Protein AF-A0A9W7HYW1-F1 (afdb_monomer)

Foldseek 3Di:
DEDPPDPDDPPDQWDFFWDKDALVCQVVVCVVLVHAQAEPVRHHDPDDRIFGATPYIHPSVCVRHSYTLCNDPQSVVLQVVQVVPQDKDKGDFAQDPPPRDTDIDIDHDDDDDPPPPDD

Sequence (119 aa):
MRLLPSTLPELLSGVAYAERVKHSEREKFERQHGWTIKAMKREPSPIRDEYAPVIFSQEIVSYIESLDMMSGKEDQENILRARATGKVVLTSPFRLLGSHHLGVVLTFPVYKSQMCVFR

Secondary structure (DSSP, 8-state):
---------TT-S--EEEPPEEHHHHHHHHHHHTS--B-TTSSBPPP-SEE-BEEEE-GGGGGGTTBBGGGSHHHHHHHHHHHHHTS-EEPPSEE-TTT--EE--EE------------

Nearest PDB structures (foldseek):
  3t4q-assembly1_A  TM=9.993E-01  e=1.527E-16  Arabidopsis thaliana
  3t4s-assembly1_A  TM=9.990E-01  e=2.772E-16  Arabidopsis thaliana
  3t4t-assembly1_B  TM=1.000E+00  e=1.452E-15  Arabidopsis thaliana
  6iov-assembly1_B-2  TM=7.265E-01  e=9.542E-01  Vibrio cholerae

Radius of gyration: 15.02 Å; Cα contacts (8 Å, |Δi|>4): 176; chains: 1; bounding box: 34×34×45 Å

Solvent-accessible surface area (backbone atoms only — not comparable to full-atom values): 7239 Å² total; per-residue (Å²): 126,77,61,69,92,66,85,63,64,98,82,59,87,64,59,71,44,58,48,83,40,43,47,95,44,41,67,61,50,28,65,74,72,73,51,70,56,15,22,72,86,72,42,77,48,73,96,52,73,59,41,23,31,23,78,33,42,24,81,87,42,46,89,48,55,37,27,18,45,57,62,34,70,64,49,29,56,36,52,55,50,9,58,74,66,73,38,78,38,69,40,72,79,40,68,40,83,96,76,60,45,79,40,66,54,81,40,75,60,83,77,81,80,77,82,77,78,81,126

InterPro domains:
  IPR006189 CHASE domain [PF03924] (11-113)
  IPR006189 CHASE domain [PS50839] (1-113)
  IPR042240 CHASE domain superfamily [G3DSA:3.30.450.350] (4-117)

pLDDT: mean 88.98, std 15.42, range [39.16, 98.38]

Mean predicted aligned error: 5.99 Å

Organism: Hibiscus trionum (NCBI:txid183268)

Structure (mmCIF, N/CA/C/O backbone):
data_AF-A0A9W7HYW1-F1
#
_entry.id   AF-A0A9W7HYW1-F1
#
loop_
_atom_site.group_PDB
_atom_site.id
_atom_site.type_symbol
_atom_site.label_atom_id
_atom_site.label_alt_id
_atom_site.label_comp_id
_atom_site.label_asym_id
_atom_site.label_entity_id
_atom_site.label_seq_id
_atom_site.pdbx_PDB_ins_code
_atom_site.Cartn_x
_atom_site.Cartn_y
_atom_site.Cartn_z
_atom_site.occupancy
_atom_site.B_iso_or_equiv
_atom_site.auth_seq_id
_atom_site.auth_comp_id
_atom_site.auth_asym_id
_atom_site.auth_atom_id
_atom_site.pdbx_PDB_model_num
ATOM 1 N N . MET A 1 1 ? 10.048 2.353 13.222 1.00 39.16 1 MET A N 1
ATOM 2 C CA . MET A 1 1 ? 10.283 0.911 13.429 1.00 39.16 1 MET A CA 1
ATOM 3 C C . MET A 1 1 ? 10.825 0.364 12.116 1.00 39.16 1 MET A C 1
ATOM 5 O O . MET A 1 1 ? 10.077 0.309 11.158 1.00 39.16 1 MET A O 1
ATOM 9 N N . ARG A 1 2 ? 12.1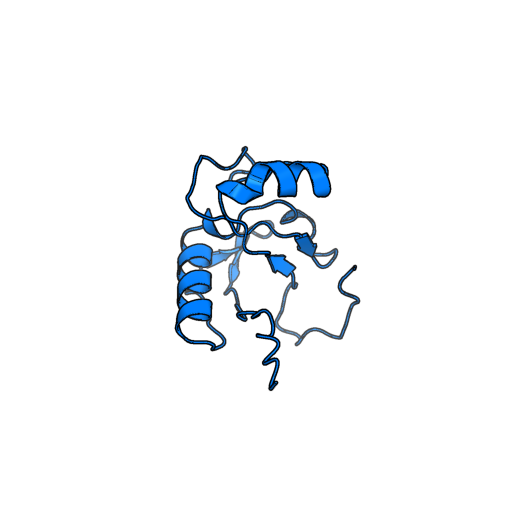36 0.110 12.000 1.00 49.12 2 ARG A N 1
ATOM 10 C CA . ARG A 1 2 ? 12.701 -0.498 10.780 1.00 49.12 2 ARG A CA 1
ATOM 11 C C . ARG A 1 2 ? 12.409 -1.995 10.825 1.00 49.12 2 ARG A C 1
ATOM 13 O O . ARG A 1 2 ? 12.594 -2.597 11.882 1.00 49.12 2 ARG A O 1
ATOM 20 N N . LEU A 1 3 ? 11.938 -2.577 9.723 1.00 55.28 3 LEU A N 1
ATOM 21 C CA . LEU A 1 3 ? 11.825 -4.030 9.620 1.00 55.28 3 LEU A CA 1
ATOM 22 C C . LEU A 1 3 ? 13.253 -4.586 9.623 1.00 55.28 3 LEU A C 1
ATOM 24 O O . LEU A 1 3 ? 13.992 -4.408 8.657 1.00 55.28 3 LEU A O 1
ATOM 28 N N . LEU A 1 4 ? 13.665 -5.174 10.749 1.00 51.56 4 LEU A N 1
ATOM 29 C CA . LEU A 1 4 ? 14.948 -5.864 10.849 1.00 51.56 4 LEU A CA 1
ATOM 30 C C . LEU A 1 4 ? 14.985 -7.002 9.816 1.00 51.56 4 LEU A C 1
ATOM 32 O O . LEU A 1 4 ? 13.931 -7.551 9.479 1.00 51.56 4 LEU A O 1
ATOM 36 N N . PRO A 1 5 ? 16.170 -7.383 9.317 1.00 47.56 5 PRO A N 1
ATOM 37 C CA . PRO A 1 5 ? 16.307 -8.531 8.438 1.00 47.56 5 PRO A CA 1
ATOM 38 C C . PRO A 1 5 ? 16.068 -9.815 9.245 1.00 47.56 5 PRO A C 1
ATOM 40 O O . PRO A 1 5 ? 16.997 -10.472 9.699 1.00 47.56 5 PRO A O 1
ATOM 43 N N . SER A 1 6 ? 14.807 -10.183 9.457 1.00 52.47 6 SER A N 1
ATOM 44 C CA . SER A 1 6 ? 14.453 -11.581 9.677 1.00 52.47 6 SER A CA 1
ATOM 45 C C . SER A 1 6 ? 14.623 -12.279 8.336 1.00 52.47 6 SER A C 1
ATOM 47 O O . SER A 1 6 ? 14.097 -11.782 7.339 1.00 52.47 6 SER A O 1
ATOM 49 N N . THR A 1 7 ? 15.368 -13.381 8.309 1.00 56.88 7 THR A N 1
ATOM 50 C CA . THR A 1 7 ? 15.606 -14.226 7.130 1.00 56.88 7 THR A CA 1
ATOM 51 C C . THR A 1 7 ? 14.325 -14.374 6.308 1.00 56.88 7 THR A C 1
ATOM 53 O O . THR A 1 7 ? 13.395 -15.070 6.719 1.00 56.88 7 THR A O 1
ATOM 56 N N . LEU A 1 8 ? 14.244 -13.661 5.184 1.00 56.31 8 LEU A N 1
ATOM 57 C CA . LEU A 1 8 ? 13.152 -13.819 4.235 1.00 56.31 8 LEU A CA 1
ATOM 58 C C . LEU A 1 8 ? 13.198 -15.253 3.691 1.00 56.31 8 LEU A C 1
ATOM 60 O O . LEU A 1 8 ? 14.295 -15.789 3.516 1.00 56.31 8 LEU A O 1
ATOM 64 N N . PRO A 1 9 ? 12.048 -15.876 3.384 1.00 61.97 9 PRO A N 1
ATOM 65 C CA . PRO A 1 9 ? 12.034 -17.021 2.484 1.00 61.97 9 PRO A CA 1
ATOM 66 C C . PRO A 1 9 ? 12.860 -16.669 1.243 1.00 61.97 9 PRO A C 1
ATOM 68 O O . PRO A 1 9 ? 12.705 -15.560 0.728 1.00 61.97 9 PRO A O 1
ATOM 71 N N . GLU A 1 10 ? 13.693 -17.591 0.752 1.00 69.62 10 GLU A N 1
ATOM 72 C CA . GLU A 1 10 ? 14.658 -17.385 -0.353 1.00 69.62 10 GLU A CA 1
ATOM 73 C C . GLU A 1 10 ? 14.047 -16.794 -1.645 1.00 69.62 10 GLU A C 1
ATOM 75 O O . GLU A 1 10 ? 14.762 -16.380 -2.551 1.00 69.62 10 GLU A O 1
ATOM 80 N N . LEU A 1 11 ? 12.716 -16.727 -1.722 1.00 81.00 11 LEU A N 1
ATOM 81 C CA . LEU A 1 11 ? 11.925 -16.269 -2.858 1.00 81.00 11 LEU A CA 1
ATOM 82 C C . LEU A 1 11 ? 11.388 -14.829 -2.741 1.00 81.00 11 LEU A C 1
ATOM 84 O O . LEU A 1 11 ? 10.834 -14.324 -3.716 1.00 81.00 11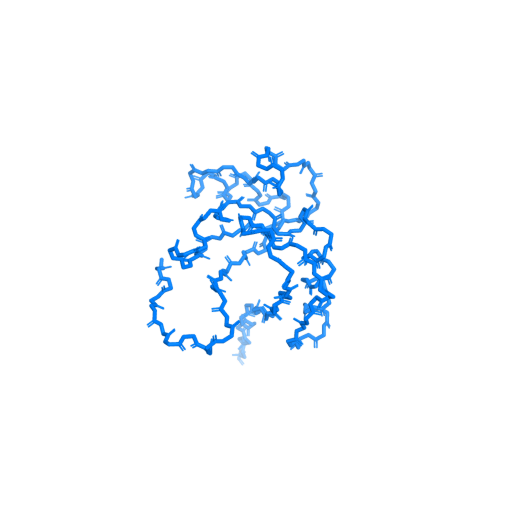 LEU A O 1
ATOM 88 N N . LEU A 1 12 ? 11.496 -14.158 -1.585 1.00 83.94 12 LEU A N 1
ATOM 89 C CA . LEU A 1 12 ? 10.999 -12.784 -1.424 1.00 83.94 12 LEU A CA 1
ATOM 90 C C . LEU A 1 12 ? 12.110 -11.756 -1.671 1.00 83.94 12 LEU A C 1
ATOM 92 O O . LEU A 1 12 ? 13.092 -11.697 -0.938 1.00 83.94 12 LEU A O 1
ATOM 96 N N . SER A 1 13 ? 11.906 -10.877 -2.655 1.00 85.25 13 SER A N 1
ATOM 97 C CA . SER A 1 13 ? 12.839 -9.787 -2.981 1.00 85.25 13 SER A CA 1
ATOM 98 C C . SER A 1 13 ? 12.770 -8.589 -2.023 1.00 85.25 13 SER A C 1
ATOM 100 O O . SER A 1 13 ? 13.525 -7.636 -2.189 1.00 85.25 13 SER A O 1
ATOM 102 N N . GLY A 1 14 ? 11.844 -8.598 -1.063 1.00 90.25 14 GLY A N 1
ATOM 103 C CA . GLY A 1 14 ? 11.700 -7.578 -0.026 1.00 90.25 14 GLY A CA 1
ATOM 104 C C . GLY A 1 14 ? 10.307 -7.549 0.592 1.00 90.25 14 GLY A C 1
ATOM 105 O O . GLY A 1 14 ? 9.361 -8.116 0.044 1.00 90.25 14 GLY A O 1
ATOM 106 N N . VAL A 1 15 ? 10.182 -6.886 1.744 1.00 93.00 15 VAL A N 1
ATOM 107 C CA . VAL A 1 15 ? 8.894 -6.647 2.415 1.00 93.00 15 VAL A CA 1
ATOM 108 C C . VAL A 1 15 ? 8.703 -5.186 2.800 1.00 93.00 15 VAL A C 1
ATOM 110 O O . VAL A 1 15 ? 9.651 -4.464 3.115 1.00 93.00 15 VAL A O 1
ATOM 113 N N . ALA A 1 16 ? 7.441 -4.769 2.800 1.00 95.75 16 ALA A N 1
ATOM 114 C CA . ALA A 1 16 ? 7.007 -3.443 3.198 1.00 95.75 16 ALA A CA 1
ATOM 115 C C . ALA A 1 16 ? 5.623 -3.501 3.858 1.00 95.75 16 ALA A C 1
ATOM 117 O O . ALA A 1 16 ? 4.858 -4.444 3.655 1.00 95.75 16 ALA A O 1
ATOM 118 N N . TYR A 1 17 ? 5.312 -2.480 4.650 1.00 96.56 17 TYR A N 1
ATOM 119 C CA . TYR A 1 17 ? 4.027 -2.288 5.305 1.00 96.56 17 TYR A CA 1
ATOM 120 C C . TYR A 1 17 ? 3.384 -0.993 4.809 1.00 96.56 17 TYR A C 1
ATOM 122 O O . TYR A 1 17 ? 3.952 0.096 4.952 1.00 96.56 17 TYR A O 1
ATOM 130 N N . ALA A 1 18 ? 2.184 -1.135 4.249 1.00 97.56 18 ALA A N 1
ATOM 131 C CA . ALA A 1 18 ? 1.344 -0.037 3.802 1.00 97.56 18 ALA A CA 1
ATOM 132 C C . ALA A 1 18 ? 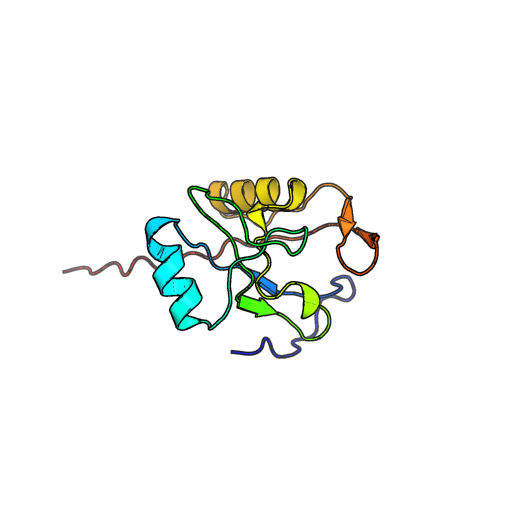0.210 0.202 4.802 1.00 97.56 18 ALA A C 1
ATOM 134 O O . ALA A 1 18 ? -0.553 -0.712 5.125 1.00 97.56 18 ALA A O 1
ATOM 135 N N . GLU A 1 19 ? 0.099 1.433 5.298 1.00 97.44 19 GLU A N 1
ATOM 136 C CA . GLU A 1 19 ? -0.960 1.813 6.229 1.00 97.44 19 GLU A CA 1
ATOM 137 C C . GLU A 1 19 ? -2.197 2.276 5.463 1.00 97.44 19 GLU A C 1
ATOM 139 O O . GLU A 1 19 ? -2.101 3.050 4.519 1.00 97.44 19 GLU A O 1
ATOM 144 N N . ARG A 1 20 ? -3.383 1.838 5.889 1.00 97.75 20 ARG A N 1
ATOM 145 C CA . ARG A 1 20 ? -4.641 2.354 5.347 1.00 97.75 20 ARG A CA 1
ATOM 146 C C . ARG A 1 20 ? -4.913 3.756 5.894 1.00 97.75 20 ARG A C 1
ATOM 148 O O . ARG A 1 20 ? -5.102 3.908 7.098 1.00 97.75 20 ARG A O 1
ATOM 155 N N . VAL A 1 21 ? -5.056 4.733 5.003 1.00 98.12 21 VAL A N 1
ATOM 156 C CA . VAL A 1 21 ? -5.335 6.138 5.345 1.00 98.12 21 VAL A CA 1
ATOM 157 C C . VAL A 1 21 ? -6.610 6.589 4.642 1.00 98.12 21 VAL A C 1
ATOM 159 O O . VAL A 1 21 ? -6.700 6.489 3.420 1.00 98.12 21 VAL A O 1
ATOM 162 N N . LYS A 1 22 ? -7.613 7.093 5.372 1.00 98.06 22 LYS A N 1
ATOM 163 C CA . LYS A 1 22 ? -8.794 7.711 4.740 1.00 98.06 22 LYS A CA 1
ATOM 164 C C . LYS A 1 22 ? -8.466 9.110 4.236 1.00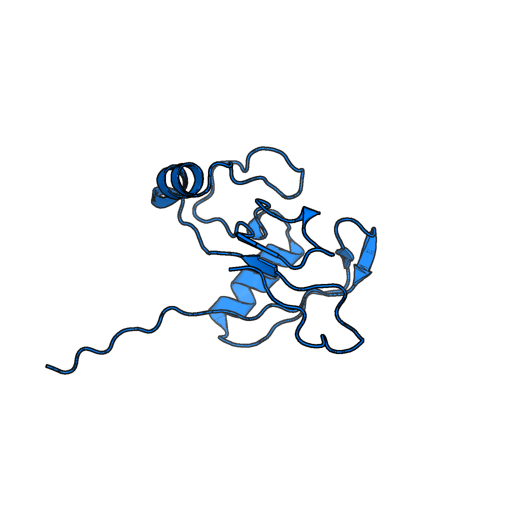 98.06 22 LYS A C 1
ATOM 166 O O . LYS A 1 22 ? -7.616 9.791 4.805 1.00 98.06 22 LYS A O 1
ATOM 171 N N . HIS A 1 23 ? -9.211 9.604 3.250 1.00 98.12 23 HIS A N 1
ATOM 172 C CA . HIS A 1 23 ? -9.037 10.978 2.776 1.00 98.12 23 HIS A CA 1
ATOM 173 C C . HIS A 1 23 ? -9.122 12.031 3.880 1.00 98.12 23 HIS A C 1
ATOM 175 O O . HIS A 1 23 ? -8.259 12.900 3.956 1.00 98.12 23 HIS A O 1
ATOM 181 N N . SER A 1 24 ? -10.093 11.893 4.784 1.00 98.00 24 SER A N 1
ATOM 182 C CA . SER A 1 24 ? -10.267 12.779 5.942 1.00 98.00 24 SER A CA 1
ATOM 183 C C . SER A 1 24 ? -9.064 12.798 6.893 1.00 98.00 24 SER A C 1
ATOM 185 O O . SER A 1 24 ? -8.919 13.720 7.685 1.00 98.00 24 SER A O 1
ATOM 187 N N . GLU A 1 25 ? -8.220 11.767 6.854 1.00 98.00 25 GLU A N 1
ATOM 188 C CA . GLU A 1 25 ? -7.042 11.611 7.712 1.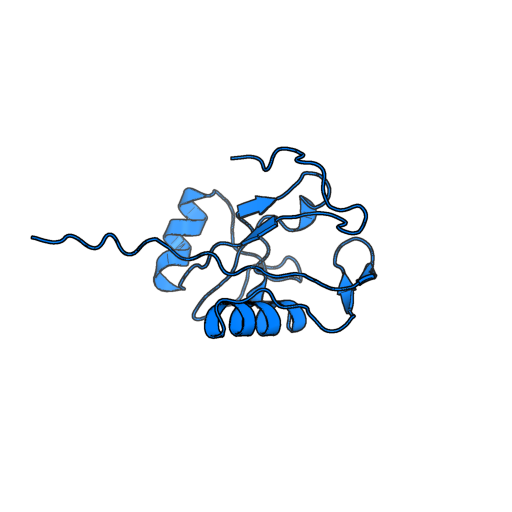00 98.00 25 GLU A CA 1
ATOM 189 C C . GLU A 1 25 ? -5.742 11.986 6.983 1.00 98.00 25 GLU A C 1
ATOM 191 O O . GLU A 1 25 ? -4.708 12.133 7.634 1.00 98.00 25 GLU A O 1
ATOM 196 N N . ARG A 1 26 ? -5.788 12.178 5.654 1.00 98.19 26 ARG A N 1
ATOM 197 C CA . ARG A 1 26 ? -4.613 12.388 4.796 1.00 98.19 26 ARG A CA 1
ATOM 198 C C . ARG A 1 26 ? -3.750 13.554 5.256 1.00 98.19 26 ARG A C 1
ATOM 200 O O . ARG A 1 26 ? -2.550 13.382 5.416 1.00 98.19 26 ARG A O 1
ATOM 207 N N . GLU A 1 27 ? -4.345 14.719 5.498 1.00 97.75 27 GLU A N 1
ATOM 208 C CA . GLU A 1 27 ? -3.579 15.915 5.870 1.00 97.75 27 GLU A CA 1
ATOM 209 C C . GLU A 1 27 ? -2.833 15.720 7.200 1.00 97.75 27 GLU A C 1
ATOM 211 O O . GLU A 1 27 ? -1.652 16.047 7.327 1.00 97.75 27 GLU A O 1
ATOM 216 N N . LYS A 1 28 ? -3.508 15.129 8.194 1.00 98.31 28 LYS A N 1
ATOM 217 C CA . LYS A 1 28 ? -2.902 14.803 9.490 1.00 98.31 28 LYS A CA 1
ATOM 218 C C . LYS A 1 28 ? -1.781 13.776 9.327 1.00 98.31 28 LYS A C 1
ATOM 220 O O . LYS A 1 28 ? -0.725 13.931 9.935 1.00 98.31 28 LYS A O 1
ATOM 225 N N . PHE A 1 29 ? -2.015 12.750 8.513 1.00 98.25 29 PHE A N 1
ATOM 226 C CA . PHE A 1 29 ? -1.049 11.700 8.223 1.00 98.25 29 PHE A CA 1
ATOM 227 C C . PHE A 1 29 ? 0.219 12.257 7.558 1.00 98.25 29 PHE A C 1
ATOM 229 O O . PHE A 1 29 ? 1.316 11.993 8.048 1.00 98.25 29 PHE A O 1
ATOM 236 N N . GLU A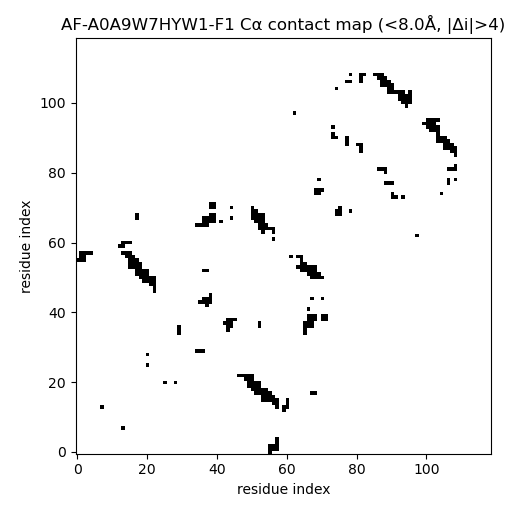 1 30 ? 0.080 13.064 6.501 1.00 98.12 30 GLU A N 1
ATOM 237 C CA . GLU A 1 30 ? 1.207 13.669 5.773 1.00 98.12 30 GLU A CA 1
ATOM 238 C C . GLU A 1 30 ? 1.998 14.630 6.675 1.00 98.12 30 GLU A C 1
ATOM 240 O O . GLU A 1 30 ? 3.228 14.585 6.714 1.00 98.12 30 GLU A O 1
ATOM 245 N N . ARG A 1 31 ? 1.302 15.436 7.491 1.00 98.00 31 ARG A N 1
ATOM 246 C CA . ARG A 1 31 ? 1.928 16.327 8.481 1.00 98.00 31 ARG A CA 1
ATOM 247 C C . ARG A 1 31 ? 2.725 15.563 9.539 1.00 98.00 31 ARG A C 1
ATOM 249 O O . ARG A 1 31 ? 3.797 16.013 9.930 1.00 98.00 31 ARG A O 1
ATOM 256 N N . GLN A 1 32 ? 2.208 14.428 10.009 1.00 97.81 32 GLN A N 1
ATOM 257 C CA . GLN A 1 32 ? 2.874 13.592 11.011 1.00 97.81 32 GLN A CA 1
ATOM 258 C C . GLN A 1 32 ? 4.119 12.894 10.451 1.00 97.81 32 GLN A C 1
ATOM 260 O O . GLN A 1 32 ? 5.106 12.743 11.167 1.00 97.81 32 GLN A O 1
ATOM 265 N N . HIS A 1 33 ? 4.072 12.457 9.193 1.00 96.19 33 HIS A N 1
ATOM 266 C CA . HIS A 1 33 ? 5.166 11.720 8.563 1.00 96.19 33 HIS A CA 1
ATOM 267 C C . HIS A 1 33 ? 6.208 12.621 7.880 1.00 96.19 33 HIS A C 1
ATOM 269 O O . HIS A 1 33 ? 7.327 12.175 7.635 1.00 96.19 33 HIS A O 1
ATOM 275 N N . GLY A 1 34 ? 5.872 13.884 7.593 1.00 96.88 34 GLY A N 1
ATOM 276 C CA . GLY A 1 34 ? 6.779 14.849 6.966 1.00 96.88 34 GLY A CA 1
ATOM 277 C C . GLY A 1 34 ? 6.954 14.659 5.455 1.00 96.88 34 GLY A C 1
ATOM 278 O O . GLY A 1 34 ? 7.909 15.177 4.879 1.00 96.88 34 GLY A O 1
ATOM 279 N N . TRP A 1 35 ? 6.054 13.921 4.803 1.00 97.00 35 TRP A N 1
ATOM 280 C CA . TRP A 1 35 ? 6.051 13.686 3.358 1.00 97.00 35 TRP A CA 1
ATOM 281 C C . TRP A 1 35 ? 4.624 13.525 2.827 1.00 97.00 35 TRP A C 1
ATOM 283 O O . TRP A 1 35 ? 3.686 13.280 3.582 1.00 97.00 35 TRP A O 1
ATOM 293 N N . THR A 1 36 ? 4.461 13.667 1.511 1.00 97.44 36 THR A N 1
ATOM 294 C CA . THR A 1 36 ? 3.167 13.551 0.826 1.00 97.44 36 THR A CA 1
ATOM 295 C C . THR A 1 36 ? 2.951 12.157 0.255 1.00 97.44 36 THR A C 1
ATOM 297 O O . THR A 1 36 ? 3.898 11.506 -0.194 1.00 97.44 36 THR A O 1
ATOM 300 N N . ILE A 1 37 ? 1.699 11.696 0.246 1.00 98.31 37 ILE A N 1
ATOM 301 C CA . ILE A 1 37 ? 1.329 10.424 -0.378 1.00 98.31 37 ILE A CA 1
ATOM 302 C C . ILE A 1 37 ? 1.504 10.559 -1.893 1.00 98.31 37 ILE A C 1
ATOM 304 O O . ILE A 1 37 ? 0.920 11.453 -2.515 1.00 98.31 37 ILE A O 1
ATOM 308 N N . LYS A 1 38 ? 2.279 9.658 -2.501 1.00 98.25 38 LYS A N 1
ATOM 309 C CA . LYS A 1 38 ? 2.576 9.668 -3.941 1.00 98.25 38 LYS A CA 1
ATOM 310 C C . LYS A 1 38 ? 1.908 8.498 -4.644 1.00 98.25 38 LYS A C 1
ATOM 312 O O . LYS A 1 38 ? 1.900 7.397 -4.121 1.00 98.25 38 LYS A O 1
ATOM 317 N N . ALA A 1 39 ? 1.383 8.695 -5.844 1.00 97.06 39 ALA A N 1
ATOM 318 C CA . ALA A 1 39 ? 0.954 7.591 -6.695 1.00 97.06 39 ALA A CA 1
ATOM 319 C C . ALA A 1 39 ? 2.163 6.772 -7.195 1.00 97.06 39 ALA A C 1
ATOM 321 O O . ALA A 1 39 ? 3.300 7.239 -7.138 1.00 97.06 39 ALA A O 1
ATOM 322 N N . MET A 1 40 ? 1.931 5.595 -7.788 1.00 93.44 40 MET A N 1
ATOM 323 C CA . MET A 1 40 ? 2.980 4.741 -8.376 1.00 93.44 40 MET A CA 1
ATOM 324 C C . MET A 1 40 ? 3.830 5.463 -9.431 1.00 93.44 40 MET A C 1
ATOM 326 O O . MET A 1 40 ? 4.996 5.134 -9.628 1.00 93.44 40 MET A O 1
ATOM 330 N N . LYS A 1 41 ? 3.271 6.497 -10.074 1.00 92.50 41 LYS A N 1
ATOM 331 C CA . LYS A 1 41 ? 3.985 7.393 -11.000 1.00 92.50 41 LYS A CA 1
ATOM 332 C C . LYS A 1 41 ? 4.932 8.386 -10.309 1.00 92.50 41 LYS A C 1
ATOM 334 O O . LYS A 1 41 ? 5.565 9.183 -10.986 1.00 92.50 41 LYS A O 1
ATOM 339 N N . ARG A 1 42 ? 5.051 8.332 -8.978 1.00 94.00 42 ARG A N 1
ATOM 340 C CA . ARG A 1 42 ? 5.861 9.217 -8.119 1.00 94.00 42 ARG A CA 1
ATOM 341 C C . ARG A 1 42 ? 5.413 10.682 -8.092 1.00 94.00 42 ARG A C 1
ATOM 343 O O . ARG A 1 42 ? 6.148 11.547 -7.628 1.00 94.00 42 ARG A O 1
ATOM 350 N N . GLU A 1 43 ? 4.185 10.937 -8.518 1.00 96.19 43 GLU A N 1
ATOM 351 C CA . GLU A 1 43 ? 3.500 12.227 -8.419 1.00 96.19 43 GLU A CA 1
ATOM 352 C C . GLU A 1 43 ? 2.603 12.250 -7.174 1.00 96.19 43 GLU A C 1
ATOM 354 O O . GLU A 1 43 ? 2.211 11.179 -6.706 1.00 96.19 43 GLU A O 1
ATOM 359 N N . PRO A 1 44 ? 2.238 13.422 -6.626 1.00 96.94 44 PRO A N 1
ATOM 360 C CA . PRO A 1 44 ? 1.260 13.503 -5.544 1.00 96.94 44 PRO A CA 1
ATOM 361 C C . PRO A 1 44 ? -0.019 12.725 -5.884 1.00 96.94 44 PRO A C 1
ATOM 363 O O . PRO A 1 44 ? -0.596 12.908 -6.956 1.00 96.94 44 PRO A O 1
ATOM 366 N N . SER A 1 45 ? -0.459 11.838 -4.986 1.00 96.88 45 SER A N 1
ATOM 367 C CA . SER A 1 45 ? -1.634 11.002 -5.251 1.00 96.88 45 SER A CA 1
ATOM 368 C C . SER A 1 45 ? -2.879 11.893 -5.391 1.00 96.88 45 SER A C 1
ATOM 370 O O . SER A 1 45 ? -3.069 12.789 -4.553 1.00 96.88 45 SER A O 1
ATOM 372 N N . PRO A 1 46 ? -3.725 11.690 -6.421 1.00 96.62 46 PRO A N 1
ATOM 373 C CA . PRO A 1 46 ? -4.958 12.455 -6.593 1.00 96.62 46 PRO A CA 1
ATOM 374 C C . PRO A 1 46 ? -5.924 12.215 -5.426 1.00 96.62 46 PRO A C 1
ATOM 376 O O . PRO A 1 46 ? -5.705 11.344 -4.585 1.00 96.62 46 PRO A O 1
ATOM 379 N N . ILE A 1 47 ? -7.009 12.985 -5.365 1.00 97.00 47 ILE A N 1
ATOM 380 C CA . ILE A 1 47 ? -8.042 12.781 -4.346 1.00 97.00 47 ILE A CA 1
ATOM 381 C C . ILE A 1 47 ? -8.712 11.416 -4.567 1.00 97.00 47 ILE A C 1
ATOM 383 O O . ILE A 1 47 ? -9.198 11.114 -5.655 1.00 97.00 47 ILE A O 1
ATOM 387 N N . ARG A 1 48 ? -8.704 10.596 -3.516 1.00 96.19 48 ARG A N 1
ATOM 388 C CA . ARG A 1 48 ? -9.304 9.260 -3.413 1.00 96.19 48 ARG A CA 1
ATOM 389 C C . ARG A 1 48 ? -9.914 9.090 -2.029 1.00 96.19 48 ARG A C 1
ATOM 391 O O . ARG A 1 48 ? -9.435 9.729 -1.094 1.00 96.19 4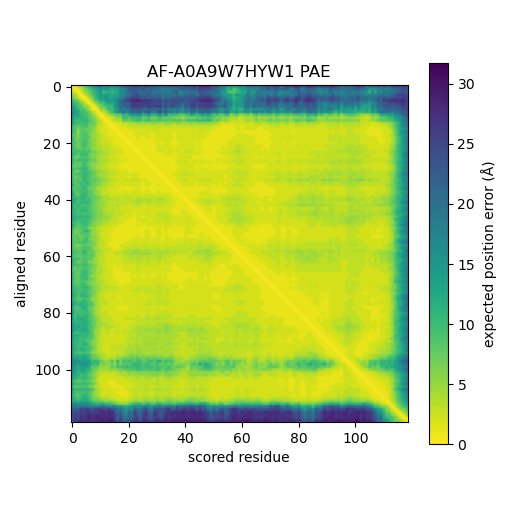8 ARG A O 1
ATOM 398 N N . ASP A 1 49 ? -10.889 8.194 -1.891 1.00 97.19 49 ASP A N 1
ATOM 399 C CA . ASP A 1 49 ? -11.555 7.901 -0.612 1.00 97.19 49 ASP A CA 1
ATOM 400 C C . ASP A 1 49 ? -10.595 7.325 0.441 1.00 97.19 49 ASP A C 1
ATOM 402 O O . ASP A 1 49 ? -10.658 7.673 1.626 1.00 97.19 49 ASP A O 1
ATOM 406 N N . GLU A 1 50 ? -9.685 6.452 0.004 1.00 97.56 50 GLU A N 1
ATOM 407 C CA . GLU A 1 50 ? -8.634 5.862 0.828 1.00 97.56 50 GLU A CA 1
ATOM 408 C C . GLU A 1 50 ? -7.343 5.626 0.035 1.00 97.56 50 GLU A C 1
ATOM 410 O O . GLU A 1 50 ? -7.349 5.525 -1.193 1.00 97.56 50 GLU A O 1
ATOM 415 N N . TYR A 1 51 ? -6.243 5.536 0.777 1.00 98.38 51 TYR A N 1
ATOM 416 C CA . TYR A 1 51 ? -4.880 5.331 0.295 1.00 98.38 51 TYR A CA 1
ATOM 417 C C . TYR A 1 51 ? -4.237 4.182 1.075 1.00 98.38 51 TYR A C 1
ATOM 419 O O . TYR A 1 51 ? -4.653 3.874 2.199 1.00 98.38 51 TYR A O 1
ATOM 427 N N . ALA A 1 52 ? -3.188 3.594 0.505 1.00 98.19 52 ALA A N 1
ATOM 428 C CA . ALA A 1 52 ? -2.313 2.655 1.200 1.00 98.19 52 ALA A CA 1
ATOM 429 C C . ALA A 1 52 ? -0.834 3.060 1.052 1.00 98.19 52 ALA A C 1
ATOM 431 O O . ALA A 1 52 ? -0.083 2.362 0.366 1.00 98.19 52 ALA A O 1
ATOM 432 N N . PRO A 1 53 ? -0.401 4.203 1.624 1.00 98.25 53 PRO A N 1
ATOM 433 C CA . PRO A 1 53 ? 0.998 4.604 1.592 1.00 98.25 53 PRO A CA 1
ATOM 434 C C . PRO A 1 53 ? 1.900 3.634 2.364 1.00 98.25 53 PRO A C 1
ATOM 436 O O . PRO A 1 53 ? 1.594 3.239 3.492 1.00 98.25 53 PRO A O 1
ATOM 439 N N . VAL A 1 54 ? 3.051 3.299 1.785 1.00 97.88 54 VAL A N 1
ATOM 440 C CA . VAL A 1 54 ? 4.107 2.536 2.468 1.00 97.88 54 VAL A CA 1
ATOM 441 C C . VAL A 1 54 ? 4.782 3.402 3.533 1.00 97.88 54 VAL A C 1
ATOM 443 O O . VAL A 1 54 ? 5.390 4.424 3.205 1.00 97.88 54 VAL A O 1
ATOM 446 N N . ILE A 1 55 ? 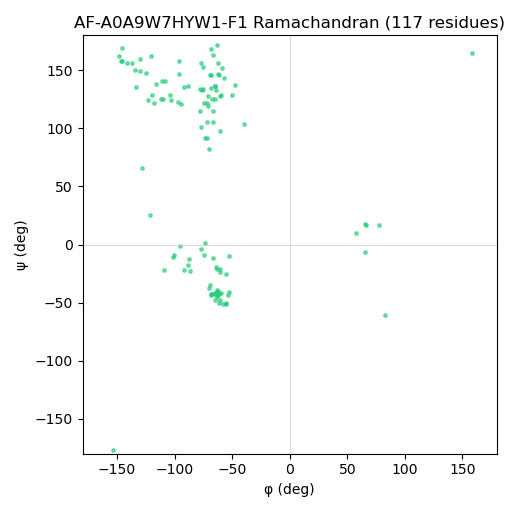4.705 2.970 4.798 1.00 97.06 55 ILE A N 1
ATOM 447 C CA . ILE A 1 55 ? 5.307 3.674 5.948 1.00 97.06 55 ILE A CA 1
ATOM 448 C C . ILE A 1 55 ? 6.521 2.954 6.539 1.00 97.06 55 ILE A C 1
ATOM 450 O O . ILE A 1 55 ? 7.344 3.580 7.203 1.00 97.06 55 ILE A O 1
ATOM 454 N N . PHE A 1 56 ? 6.642 1.645 6.306 1.00 95.56 56 PHE A N 1
ATOM 455 C CA . PHE A 1 56 ? 7.826 0.873 6.666 1.00 95.56 56 PHE A CA 1
ATOM 456 C C . PHE A 1 56 ? 8.232 0.006 5.490 1.00 95.56 56 PHE A C 1
ATOM 458 O O . PHE A 1 56 ? 7.398 -0.654 4.874 1.00 95.56 56 PHE A O 1
ATOM 465 N N . SER A 1 57 ? 9.524 -0.025 5.211 1.00 93.38 57 SER A N 1
ATOM 466 C CA . SER A 1 57 ? 10.107 -0.831 4.153 1.00 93.38 57 SER A CA 1
ATOM 467 C C . SER A 1 57 ? 11.389 -1.485 4.665 1.00 93.38 57 SER A C 1
ATOM 469 O O . SER A 1 57 ? 12.005 -1.020 5.630 1.00 93.38 57 SER A O 1
ATOM 471 N N . GLN A 1 58 ? 11.782 -2.595 4.049 1.00 90.56 58 GLN A N 1
ATOM 472 C CA . GLN A 1 58 ? 13.175 -3.017 4.099 1.00 90.56 58 GLN A CA 1
ATOM 473 C C . GLN A 1 58 ? 14.020 -2.148 3.172 1.00 90.56 58 GLN A C 1
ATOM 475 O O . GLN A 1 58 ? 13.545 -1.677 2.143 1.00 90.56 58 GLN A O 1
ATOM 480 N N . GLU A 1 59 ? 15.304 -2.016 3.495 1.00 89.00 59 GLU A N 1
ATOM 481 C CA . GLU A 1 59 ? 16.248 -1.169 2.759 1.00 89.00 59 GLU A CA 1
ATOM 482 C C . GLU A 1 59 ? 16.277 -1.459 1.248 1.00 89.00 59 GLU A C 1
ATOM 484 O O . GLU A 1 59 ? 16.239 -0.533 0.437 1.00 89.00 59 GLU A O 1
ATOM 489 N N . ILE A 1 60 ? 16.221 -2.741 0.867 1.00 87.81 60 ILE A N 1
ATOM 490 C CA . ILE A 1 60 ? 16.199 -3.211 -0.530 1.00 87.81 60 ILE A CA 1
ATOM 491 C C . ILE A 1 60 ? 14.959 -2.772 -1.324 1.00 87.81 60 ILE A C 1
ATOM 493 O O . ILE A 1 60 ? 14.990 -2.757 -2.552 1.00 87.81 60 ILE A O 1
ATOM 497 N N . VAL A 1 61 ? 13.879 -2.390 -0.638 1.00 90.50 61 VAL A N 1
ATOM 498 C CA . VAL A 1 61 ? 12.640 -1.855 -1.221 1.00 90.50 61 VAL A CA 1
ATOM 499 C C . VAL A 1 61 ? 12.331 -0.449 -0.690 1.00 90.50 61 VAL A C 1
ATOM 501 O O . VAL A 1 61 ? 11.194 0.001 -0.722 1.00 90.50 61 VAL A O 1
ATOM 504 N N . SER A 1 62 ? 13.334 0.307 -0.242 1.00 92.06 62 SER A N 1
ATOM 505 C CA . SER A 1 62 ? 13.138 1.682 0.257 1.00 92.06 62 SER A CA 1
ATOM 506 C C . SER A 1 62 ? 12.555 2.647 -0.784 1.00 92.06 62 SER A C 1
ATOM 508 O O . SER A 1 62 ? 11.876 3.612 -0.443 1.00 92.06 62 SER A O 1
ATOM 510 N N . TYR A 1 63 ? 12.731 2.363 -2.076 1.00 91.94 63 TYR A N 1
ATOM 511 C CA . TYR A 1 63 ? 12.200 3.185 -3.167 1.00 91.94 63 TYR A CA 1
ATOM 512 C C . TYR A 1 63 ? 10.664 3.198 -3.271 1.00 91.94 63 TYR A C 1
ATOM 514 O O . TYR A 1 63 ? 10.138 4.001 -4.048 1.00 91.94 63 TYR A O 1
ATOM 522 N N . ILE A 1 64 ? 9.952 2.319 -2.550 1.00 94.44 64 ILE A N 1
ATOM 523 C CA . ILE A 1 64 ? 8.481 2.340 -2.471 1.00 94.44 64 ILE A CA 1
ATOM 524 C C . ILE A 1 64 ? 7.946 3.104 -1.255 1.00 94.44 64 ILE A C 1
ATOM 526 O O . ILE A 1 64 ? 6.732 3.236 -1.129 1.00 94.44 64 ILE A O 1
ATOM 530 N N . GLU A 1 65 ? 8.799 3.650 -0.383 1.00 95.50 65 GLU A N 1
ATOM 531 C CA . GLU A 1 65 ? 8.340 4.511 0.714 1.00 95.50 65 GLU A CA 1
ATOM 532 C C . GLU A 1 65 ? 7.534 5.703 0.188 1.00 95.50 65 GLU A C 1
ATOM 534 O O . GLU A 1 65 ? 7.833 6.258 -0.872 1.00 95.50 65 GLU A O 1
ATOM 539 N N . SER A 1 66 ? 6.495 6.103 0.927 1.00 97.19 66 SER A N 1
ATOM 540 C CA . SER A 1 66 ? 5.497 7.122 0.550 1.00 97.19 66 SER A CA 1
ATOM 541 C C . SER A 1 66 ? 4.595 6.790 -0.648 1.00 97.19 66 SER A C 1
ATOM 543 O O . SER A 1 66 ? 3.653 7.545 -0.912 1.00 97.19 66 SER A O 1
ATOM 545 N N . LEU A 1 67 ? 4.829 5.679 -1.362 1.00 97.88 67 LEU A N 1
ATOM 546 C CA . LEU A 1 67 ? 3.985 5.289 -2.491 1.00 97.88 67 LEU A CA 1
ATOM 547 C C . LEU A 1 67 ? 2.663 4.688 -2.014 1.00 97.88 67 LEU A C 1
ATOM 549 O O . LEU A 1 67 ? 2.626 3.813 -1.152 1.00 97.88 67 LEU A O 1
ATOM 553 N N . ASP A 1 68 ? 1.580 5.160 -2.616 1.00 97.94 68 ASP A N 1
ATOM 554 C CA . ASP A 1 68 ? 0.219 4.679 -2.467 1.00 97.94 68 ASP A CA 1
ATOM 555 C C . ASP A 1 68 ? 0.034 3.389 -3.260 1.00 97.94 68 ASP A C 1
ATOM 557 O O . ASP A 1 68 ? -0.179 3.415 -4.478 1.00 97.94 68 ASP A O 1
ATOM 561 N N . MET A 1 69 ? 0.060 2.257 -2.561 1.00 97.12 69 MET A N 1
ATOM 562 C CA . MET A 1 69 ? -0.098 0.945 -3.184 1.00 97.12 69 MET A CA 1
ATOM 563 C C . MET A 1 69 ? -1.477 0.776 -3.848 1.00 97.12 69 MET A C 1
ATOM 565 O O . MET A 1 69 ? -1.611 0.005 -4.789 1.00 97.12 69 MET A O 1
ATOM 569 N N . MET A 1 70 ? -2.494 1.560 -3.457 1.00 96.81 70 MET A N 1
ATOM 570 C CA . MET A 1 70 ? -3.818 1.550 -4.105 1.00 96.81 70 MET A CA 1
ATOM 571 C C . MET A 1 70 ? -3.827 2.245 -5.473 1.00 96.81 70 MET A C 1
ATOM 573 O O . MET A 1 70 ? -4.831 2.210 -6.187 1.00 96.81 70 MET A O 1
ATOM 577 N N . SER A 1 71 ? -2.746 2.932 -5.848 1.00 96.81 71 SER A N 1
ATOM 578 C CA . SER A 1 71 ? -2.639 3.605 -7.145 1.00 96.81 71 SER A CA 1
ATOM 579 C C . SER A 1 71 ? -2.109 2.707 -8.269 1.00 96.81 71 SER A C 1
ATOM 581 O O . SER A 1 71 ? -2.243 3.082 -9.435 1.00 96.81 71 SER A O 1
ATOM 583 N N . GLY A 1 72 ? -1.569 1.527 -7.939 1.00 95.56 72 GLY A N 1
ATOM 584 C CA . GLY A 1 72 ? -1.280 0.443 -8.881 1.00 95.56 72 GLY A CA 1
ATOM 585 C C . GLY A 1 72 ? -2.465 -0.517 -8.967 1.00 95.56 72 GLY A C 1
ATOM 586 O O . GLY A 1 72 ? -3.042 -0.864 -7.941 1.00 95.56 72 GLY A O 1
ATOM 587 N N . LYS A 1 73 ? -2.854 -0.939 -10.174 1.00 95.25 73 LYS A N 1
ATOM 588 C CA . LYS A 1 73 ? -4.072 -1.740 -10.378 1.00 95.25 73 LYS A CA 1
ATOM 589 C C . LYS A 1 73 ? -3.963 -3.116 -9.713 1.00 95.25 73 LYS A C 1
ATOM 591 O O . LYS A 1 73 ? -4.865 -3.525 -8.987 1.00 95.25 73 LYS A O 1
ATOM 596 N N . GLU A 1 74 ? -2.851 -3.803 -9.942 1.00 96.12 74 GLU A N 1
ATOM 597 C CA . GLU A 1 74 ? -2.578 -5.144 -9.429 1.00 96.12 74 GLU A CA 1
ATOM 598 C C . GLU A 1 74 ? -2.531 -5.149 -7.896 1.00 96.12 74 GLU A C 1
ATOM 600 O O . GLU A 1 74 ? -3.157 -5.993 -7.252 1.00 96.12 74 GLU A O 1
ATOM 605 N N . ASP A 1 75 ? -1.847 -4.164 -7.310 1.00 95.81 75 ASP A N 1
ATOM 606 C CA . ASP A 1 75 ? -1.752 -3.988 -5.862 1.00 95.81 75 ASP A CA 1
ATOM 607 C C . ASP A 1 75 ? -3.100 -3.595 -5.240 1.00 95.81 75 ASP A C 1
ATOM 609 O O . ASP A 1 75 ? -3.493 -4.165 -4.221 1.00 95.81 75 ASP A O 1
ATOM 613 N N . GLN A 1 76 ? -3.855 -2.684 -5.867 1.00 96.69 76 GLN A N 1
ATOM 614 C CA . GLN A 1 76 ? -5.188 -2.275 -5.415 1.00 96.69 76 GLN A CA 1
ATOM 615 C C . GLN A 1 76 ? -6.143 -3.472 -5.327 1.00 96.69 76 GLN A C 1
ATOM 617 O O . GLN A 1 76 ? -6.787 -3.682 -4.295 1.00 96.69 76 GLN A O 1
ATOM 622 N N . GLU A 1 77 ? -6.232 -4.271 -6.393 1.00 96.81 77 GLU A N 1
ATOM 623 C CA . GLU A 1 77 ? -7.069 -5.473 -6.427 1.00 96.81 77 GLU A CA 1
ATOM 624 C C . GLU A 1 77 ? -6.650 -6.467 -5.333 1.00 96.81 77 GLU A C 1
ATOM 626 O O . GLU A 1 77 ? -7.500 -7.029 -4.630 1.00 96.81 77 GLU A O 1
ATOM 631 N N . ASN A 1 78 ? -5.340 -6.645 -5.132 1.00 96.81 78 ASN A N 1
ATOM 632 C CA . ASN A 1 78 ? -4.826 -7.568 -4.128 1.00 96.81 78 ASN A CA 1
ATOM 633 C C . ASN A 1 78 ? -5.118 -7.093 -2.702 1.00 96.81 78 ASN A C 1
ATOM 635 O O . ASN A 1 78 ? -5.572 -7.889 -1.883 1.00 96.81 78 ASN A O 1
ATOM 639 N N . ILE A 1 79 ? -4.935 -5.805 -2.405 1.00 97.38 79 ILE A N 1
ATOM 640 C CA . ILE A 1 79 ? -5.224 -5.211 -1.092 1.00 97.38 79 ILE A CA 1
ATOM 641 C C . ILE A 1 79 ? -6.706 -5.360 -0.742 1.00 97.38 79 ILE A C 1
ATOM 643 O O . ILE A 1 79 ? -7.043 -5.810 0.359 1.00 97.38 79 ILE A O 1
ATOM 647 N N . LEU A 1 80 ? -7.600 -5.024 -1.677 1.00 96.88 80 LEU A N 1
ATOM 648 C CA . LEU A 1 80 ? -9.043 -5.137 -1.464 1.00 96.88 80 LEU A CA 1
ATOM 649 C C . LEU A 1 80 ? -9.452 -6.591 -1.202 1.00 96.88 80 LEU A C 1
ATOM 651 O O . LEU A 1 80 ? -10.206 -6.865 -0.263 1.00 96.88 80 LEU A O 1
ATOM 655 N N . ARG A 1 81 ? -8.899 -7.539 -1.966 1.00 97.19 81 ARG A N 1
ATOM 656 C CA . ARG A 1 81 ? -9.166 -8.972 -1.794 1.00 97.19 81 ARG A CA 1
ATOM 657 C C . ARG A 1 81 ? -8.586 -9.531 -0.492 1.00 97.19 81 ARG A C 1
ATOM 659 O O . ARG A 1 81 ? -9.280 -10.278 0.198 1.00 97.19 81 ARG A O 1
ATOM 666 N N . ALA A 1 82 ? -7.360 -9.157 -0.123 1.00 97.00 82 ALA A N 1
ATOM 667 C CA . ALA A 1 82 ? -6.730 -9.537 1.146 1.00 97.00 82 ALA A CA 1
ATOM 668 C C . ALA A 1 82 ? -7.629 -9.131 2.317 1.00 97.00 82 ALA A C 1
ATOM 670 O O . ALA A 1 82 ? -8.011 -9.944 3.156 1.00 97.00 82 ALA A O 1
ATOM 671 N N . ARG A 1 83 ? -8.045 -7.860 2.315 1.00 95.25 83 ARG A N 1
ATOM 672 C CA . ARG A 1 83 ? -8.868 -7.266 3.366 1.00 95.25 83 ARG A CA 1
ATOM 673 C C . ARG A 1 83 ? -10.255 -7.894 3.459 1.00 95.25 83 ARG A C 1
ATOM 675 O O . ARG A 1 83 ? -10.726 -8.099 4.576 1.00 95.25 83 ARG A O 1
ATOM 682 N N . ALA A 1 84 ? -10.901 -8.161 2.325 1.00 96.44 84 ALA A N 1
ATOM 683 C CA . ALA A 1 84 ? -12.237 -8.754 2.289 1.00 96.44 84 ALA A CA 1
ATOM 684 C C . ALA A 1 84 ? -12.240 -10.215 2.761 1.00 96.44 84 ALA A C 1
ATOM 686 O O . ALA A 1 84 ? -13.194 -10.655 3.395 1.00 96.44 84 ALA A O 1
ATOM 687 N N . THR A 1 85 ? -11.175 -10.964 2.464 1.00 96.06 85 THR A N 1
ATOM 688 C CA . THR A 1 85 ? -11.094 -12.398 2.782 1.00 96.06 85 THR A CA 1
ATOM 689 C C . THR A 1 85 ? -10.465 -12.693 4.140 1.00 96.06 85 THR A C 1
ATOM 691 O O . THR A 1 85 ? -10.668 -13.788 4.663 1.00 96.06 85 THR A O 1
ATOM 694 N N . GLY A 1 86 ? -9.675 -11.769 4.697 1.00 95.12 86 GLY A N 1
ATOM 695 C CA . GLY A 1 86 ? -8.865 -12.032 5.890 1.00 95.12 86 GLY A CA 1
ATOM 696 C C . GLY A 1 86 ? -7.753 -13.052 5.660 1.00 95.12 86 GLY A C 1
ATOM 697 O O . GLY A 1 86 ? -7.227 -13.607 6.620 1.00 95.12 86 GLY A O 1
ATOM 698 N N . LYS A 1 87 ? -7.411 -13.326 4.397 1.00 95.12 87 LYS A N 1
ATOM 699 C CA . LYS A 1 87 ? -6.433 -14.339 3.998 1.00 95.12 87 LYS A CA 1
ATOM 700 C C . LYS A 1 87 ? -5.287 -13.714 3.219 1.00 95.12 87 LYS A C 1
ATOM 702 O O . LYS A 1 87 ? -5.388 -12.612 2.682 1.00 95.12 87 LYS A O 1
ATOM 707 N N . VAL A 1 88 ? -4.202 -14.472 3.148 1.00 95.25 88 VAL A N 1
ATOM 708 C CA . VAL A 1 88 ? -3.057 -14.160 2.299 1.00 95.25 88 VAL A CA 1
ATOM 709 C C . VAL A 1 88 ? -3.458 -14.322 0.836 1.00 95.25 88 VAL A C 1
ATOM 711 O O . VAL A 1 88 ? -4.094 -15.313 0.474 1.00 95.25 88 VAL A O 1
ATOM 714 N N . VAL A 1 89 ? -3.091 -13.356 -0.001 1.00 96.31 89 VAL A N 1
ATOM 715 C CA . VAL A 1 89 ? -3.443 -13.336 -1.427 1.00 96.31 89 VAL A CA 1
ATOM 716 C C . VAL A 1 89 ? -2.241 -12.974 -2.296 1.00 96.31 89 VAL A C 1
ATOM 718 O O . VAL A 1 89 ? -1.351 -12.233 -1.876 1.00 96.31 89 VAL A O 1
ATOM 721 N N . LEU A 1 90 ? -2.240 -13.501 -3.521 1.00 96.31 90 LEU A N 1
ATOM 722 C CA . LEU A 1 90 ? -1.204 -13.296 -4.532 1.00 96.31 90 LEU A CA 1
ATOM 723 C C . LEU A 1 90 ? -1.766 -12.566 -5.750 1.00 96.31 90 LEU A C 1
ATOM 725 O O . LEU A 1 90 ? -2.847 -12.913 -6.236 1.00 96.31 90 LEU A O 1
ATOM 729 N N . THR A 1 91 ? -1.018 -11.608 -6.287 1.00 96.56 91 THR A N 1
ATOM 730 C CA . THR A 1 91 ? -1.325 -11.022 -7.599 1.00 96.56 91 THR A CA 1
ATOM 731 C C . THR A 1 91 ? -1.145 -12.046 -8.723 1.00 96.56 91 THR A C 1
ATOM 733 O O . THR A 1 91 ? -0.437 -13.045 -8.582 1.00 96.56 91 THR A O 1
ATOM 736 N N . SER A 1 92 ? -1.724 -11.753 -9.887 1.00 94.88 92 SER A N 1
ATOM 737 C CA . SER A 1 92 ? -1.224 -12.319 -11.145 1.00 94.88 92 SER A CA 1
ATOM 738 C C . SER A 1 92 ? 0.218 -11.837 -11.395 1.00 94.88 92 SER A C 1
ATOM 740 O O . SER A 1 92 ? 0.592 -10.782 -10.872 1.00 94.88 92 SER A O 1
ATOM 742 N N . PRO A 1 93 ? 1.039 -12.559 -12.179 1.00 95.44 93 PRO A N 1
ATOM 743 C CA . PRO A 1 93 ? 2.387 -12.104 -12.507 1.00 95.44 93 PRO A CA 1
ATOM 744 C C . PRO A 1 93 ? 2.379 -10.752 -13.235 1.00 95.44 93 PRO A C 1
ATOM 746 O O . PRO A 1 93 ? 1.691 -10.600 -14.244 1.00 95.44 93 PRO A O 1
ATOM 749 N N . PHE A 1 94 ? 3.160 -9.785 -12.751 1.00 94.44 94 PHE A N 1
ATOM 750 C CA . PHE A 1 94 ? 3.312 -8.459 -13.362 1.00 94.44 94 PHE A CA 1
ATOM 751 C C . PHE A 1 94 ? 4.736 -7.918 -13.180 1.00 94.44 94 PHE A C 1
ATOM 753 O O . PHE A 1 94 ? 5.557 -8.506 -12.473 1.00 94.44 94 PHE A O 1
ATOM 760 N N . ARG A 1 95 ? 5.067 -6.822 -13.871 1.00 92.88 95 ARG A N 1
ATOM 761 C CA . ARG A 1 95 ? 6.395 -6.204 -13.767 1.00 92.88 95 ARG A CA 1
ATOM 762 C C . ARG A 1 95 ? 6.494 -5.400 -12.476 1.00 92.88 95 ARG A C 1
ATOM 764 O O . ARG A 1 95 ? 5.819 -4.383 -12.338 1.00 92.88 95 ARG A O 1
ATOM 771 N N . LEU A 1 96 ? 7.365 -5.838 -11.574 1.00 89.38 96 LEU A N 1
ATOM 772 C CA . LEU A 1 96 ? 7.588 -5.178 -10.292 1.00 89.38 96 LEU A CA 1
ATOM 773 C C . LEU A 1 96 ? 8.265 -3.812 -10.480 1.00 89.38 96 LEU A C 1
ATOM 775 O O . LEU A 1 96 ? 9.105 -3.627 -11.367 1.00 89.38 96 LEU A O 1
ATOM 779 N N . LEU A 1 97 ? 7.913 -2.852 -9.622 1.00 85.94 97 LEU A N 1
ATOM 780 C CA . LEU A 1 97 ? 8.554 -1.538 -9.586 1.00 85.94 97 LEU A CA 1
ATOM 781 C C . LEU A 1 97 ? 10.047 -1.666 -9.250 1.00 85.94 97 LEU A C 1
ATOM 783 O O . LEU A 1 97 ? 10.455 -2.536 -8.487 1.00 85.94 97 LEU A O 1
ATOM 787 N N . GLY A 1 98 ? 10.874 -0.791 -9.823 1.00 80.44 98 GLY A N 1
ATOM 788 C CA . GLY A 1 98 ? 12.322 -0.778 -9.598 1.00 80.44 98 GLY A CA 1
ATOM 789 C C . GLY A 1 98 ? 13.090 -1.776 -10.471 1.00 80.44 98 GLY A C 1
ATOM 790 O O . GLY A 1 98 ? 13.921 -1.349 -11.264 1.00 80.44 98 GLY A O 1
ATOM 791 N N . SER A 1 99 ? 12.811 -3.081 -10.360 1.00 77.62 99 SER A N 1
ATOM 792 C CA . SER A 1 99 ? 13.546 -4.123 -11.108 1.00 77.62 99 SER A CA 1
ATOM 793 C C . SER A 1 99 ? 12.989 -4.409 -12.504 1.00 77.62 99 SER A C 1
ATOM 795 O O . SER A 1 99 ? 13.699 -4.949 -13.348 1.00 77.62 99 SER A O 1
ATOM 797 N N . HIS A 1 100 ? 11.710 -4.100 -12.754 1.00 83.56 100 HIS A N 1
ATOM 798 C CA . HIS A 1 100 ? 10.967 -4.484 -13.965 1.00 83.56 100 HIS A CA 1
ATOM 799 C C . HIS A 1 100 ? 10.910 -5.998 -14.243 1.00 83.56 100 HIS A C 1
ATOM 801 O O . HIS A 1 100 ? 10.434 -6.416 -15.311 1.00 83.56 100 HIS A O 1
ATOM 807 N N . HIS A 1 101 ? 11.354 -6.819 -13.286 1.00 88.56 101 HIS A N 1
ATOM 808 C CA . HIS A 1 101 ? 11.268 -8.270 -13.346 1.00 88.56 101 HIS A CA 1
ATOM 809 C C . HIS A 1 101 ? 9.811 -8.710 -13.226 1.00 88.56 101 HIS A C 1
ATOM 811 O O . HIS A 1 101 ? 9.012 -8.089 -12.521 1.00 88.56 101 HIS A O 1
ATOM 817 N N . LEU A 1 102 ? 9.470 -9.792 -13.924 1.00 92.62 102 LEU A N 1
ATOM 818 C CA . LEU A 1 102 ? 8.171 -10.430 -13.777 1.00 92.62 102 LEU A CA 1
ATOM 819 C C . LEU A 1 102 ? 8.126 -11.135 -12.418 1.00 92.62 102 LEU A C 1
ATOM 821 O O . LEU A 1 102 ? 8.963 -11.991 -12.141 1.00 92.62 102 LEU A O 1
ATOM 825 N N . GLY A 1 103 ? 7.159 -10.773 -11.583 1.00 93.31 103 GLY A N 1
ATOM 826 C CA . GLY A 1 103 ? 7.004 -11.333 -10.247 1.00 93.31 103 GLY A CA 1
ATOM 827 C C . GLY A 1 103 ? 5.565 -11.272 -9.758 1.00 93.31 103 GLY A C 1
ATOM 828 O O . GLY A 1 103 ? 4.662 -10.853 -10.481 1.00 93.31 103 GLY A O 1
ATOM 829 N N . VAL A 1 104 ? 5.360 -11.712 -8.521 1.00 94.81 104 VAL A N 1
ATOM 830 C CA . VAL A 1 104 ? 4.064 -11.687 -7.833 1.00 94.81 104 VAL A CA 1
ATOM 831 C C . VAL A 1 104 ? 4.204 -10.950 -6.508 1.00 94.81 104 VAL A C 1
ATOM 833 O O . VAL A 1 104 ? 5.250 -11.023 -5.865 1.00 94.81 104 VAL A O 1
ATOM 836 N N . VAL A 1 105 ? 3.146 -10.261 -6.086 1.00 94.94 105 VAL A N 1
ATOM 837 C CA . VAL A 1 105 ? 3.081 -9.611 -4.773 1.00 94.94 105 VAL A CA 1
ATOM 838 C C . VAL A 1 105 ? 2.207 -10.439 -3.841 1.00 94.94 105 VAL A C 1
ATOM 840 O O . VAL A 1 105 ? 1.071 -10.790 -4.164 1.00 94.94 105 VAL A O 1
ATOM 843 N N . LEU A 1 106 ? 2.760 -10.741 -2.668 1.00 95.38 106 LEU A N 1
ATOM 844 C CA . LEU A 1 106 ? 2.085 -11.419 -1.568 1.00 95.38 106 LEU A CA 1
ATOM 845 C C . LEU A 1 106 ? 1.576 -10.373 -0.571 1.00 95.38 106 LEU A C 1
ATOM 847 O O . LEU A 1 106 ? 2.365 -9.596 -0.036 1.00 95.38 106 LEU A O 1
ATOM 851 N N . THR A 1 107 ? 0.271 -10.355 -0.299 1.00 96.56 107 THR A N 1
ATOM 852 C CA . THR A 1 107 ? -0.342 -9.365 0.602 1.00 96.56 107 THR A CA 1
ATOM 853 C C . THR A 1 107 ? -1.004 -10.044 1.795 1.00 96.56 107 THR A C 1
ATOM 855 O O . THR A 1 107 ? -1.830 -10.944 1.636 1.00 96.56 107 THR A O 1
ATOM 858 N N . PHE A 1 108 ? -0.663 -9.564 2.993 1.00 96.06 108 PHE A N 1
ATOM 859 C CA . PHE A 1 108 ? -1.266 -9.961 4.264 1.00 96.06 108 PHE A CA 1
ATOM 860 C C . PHE A 1 108 ? -2.106 -8.799 4.811 1.00 96.06 108 PHE A C 1
ATOM 862 O O . PHE A 1 108 ? -1.572 -7.697 4.965 1.00 96.06 108 PHE A O 1
ATOM 869 N N . PRO A 1 109 ? -3.397 -9.000 5.124 1.00 96.50 109 PRO A N 1
ATOM 870 C CA . PRO A 1 109 ? -4.182 -7.973 5.791 1.00 96.50 109 PRO A CA 1
ATOM 871 C C . PRO A 1 109 ? -3.798 -7.899 7.277 1.00 96.50 109 PRO A C 1
ATOM 873 O O . PRO A 1 109 ? -3.724 -8.918 7.962 1.00 96.50 109 PRO A O 1
ATOM 876 N N . VAL A 1 110 ? -3.587 -6.687 7.791 1.00 95.50 110 VAL A N 1
ATOM 877 C CA . VAL A 1 110 ? -3.339 -6.434 9.219 1.00 95.50 110 VAL A CA 1
ATOM 878 C C . VAL A 1 110 ? -4.530 -5.675 9.794 1.00 95.50 110 VAL A C 1
ATOM 880 O O . VAL A 1 110 ? -4.913 -4.622 9.282 1.00 95.50 110 VAL A O 1
ATOM 883 N N . TYR A 1 111 ? -5.129 -6.207 10.858 1.00 92.56 111 TYR A N 1
ATOM 884 C CA . TYR A 1 111 ? -6.305 -5.622 11.500 1.00 92.56 111 TYR A CA 1
ATOM 885 C C . TYR A 1 111 ? -5.935 -5.020 12.853 1.00 92.56 111 TYR A C 1
A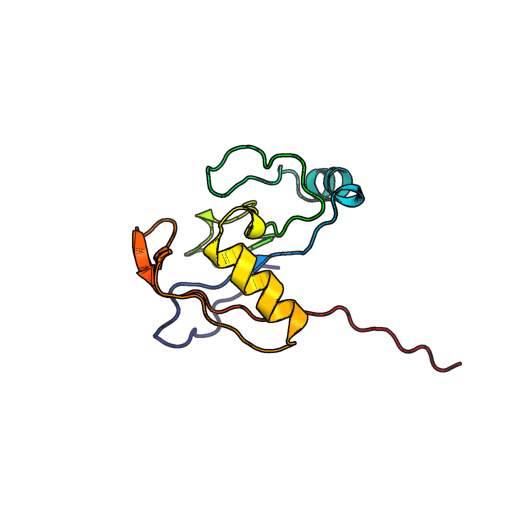TOM 887 O O . TYR A 1 111 ? -5.171 -5.603 13.620 1.00 92.56 111 TYR A O 1
ATOM 895 N N . LYS A 1 112 ? -6.516 -3.859 13.173 1.00 89.44 112 LYS A N 1
ATOM 896 C CA . LYS A 1 112 ? -6.481 -3.336 14.543 1.00 89.44 112 LYS A CA 1
ATOM 897 C C . LYS A 1 112 ? -7.260 -4.300 15.437 1.00 89.44 112 LYS A C 1
ATOM 899 O O . LYS A 1 112 ? -8.349 -4.734 15.054 1.00 89.44 112 LYS A O 1
ATOM 904 N N . SER A 1 113 ? -6.727 -4.620 16.615 1.00 85.44 113 SER A N 1
ATOM 905 C CA . SER A 1 113 ? -7.501 -5.358 17.608 1.00 85.44 113 SER A CA 1
ATOM 906 C C . SER A 1 113 ? -8.725 -4.524 17.982 1.00 85.44 113 SER A C 1
ATOM 908 O O . SER A 1 113 ? -8.623 -3.345 18.324 1.00 85.44 113 SER A O 1
ATOM 910 N N . GLN A 1 114 ? -9.909 -5.124 17.898 1.00 69.88 114 GLN A N 1
ATOM 911 C CA . GLN A 1 114 ? -11.050 -4.573 18.609 1.00 69.88 114 GLN A CA 1
ATOM 912 C C . GLN A 1 114 ? -10.772 -4.874 20.080 1.00 69.88 114 GLN A C 1
ATOM 914 O O . GLN A 1 114 ? -10.825 -6.033 20.483 1.00 69.88 114 GLN A O 1
ATOM 919 N N . MET A 1 115 ? -10.382 -3.871 20.872 1.00 48.28 115 MET A N 1
ATOM 920 C CA . MET A 1 115 ? -10.377 -4.030 22.325 1.00 48.28 115 MET A CA 1
ATOM 921 C C . MET A 1 115 ? -11.822 -4.323 22.735 1.00 48.28 115 MET A C 1
ATOM 923 O O . MET A 1 115 ? -12.654 -3.422 22.805 1.00 48.28 115 MET A O 1
ATOM 927 N N . CYS A 1 116 ? -12.137 -5.602 22.926 1.00 45.25 116 CYS A N 1
ATOM 928 C CA . CYS A 1 116 ? -13.396 -6.034 23.499 1.00 45.25 116 CYS A CA 1
ATOM 929 C C . CYS A 1 116 ? -13.325 -5.679 24.987 1.00 45.25 116 CYS A C 1
ATOM 931 O O . CYS A 1 116 ? -12.764 -6.422 25.788 1.00 45.25 116 CYS A O 1
ATOM 933 N N . VAL A 1 117 ? -13.797 -4.484 25.343 1.00 44.66 117 VAL A N 1
ATOM 934 C CA . VAL A 1 117 ? -14.022 -4.115 26.740 1.00 44.66 117 VAL A CA 1
ATOM 935 C C . VAL A 1 117 ? -15.265 -4.882 27.184 1.00 44.66 117 VAL A C 1
ATOM 937 O O . VAL A 1 117 ? -16.387 -4.422 26.978 1.00 44.66 117 VAL A O 1
ATOM 940 N N . PHE A 1 118 ? -15.079 -6.080 27.740 1.00 45.12 118 PHE A N 1
ATOM 941 C CA . PHE A 1 118 ? -16.102 -6.661 28.603 1.00 45.12 118 PHE A CA 1
ATOM 942 C C . PHE A 1 118 ? -16.171 -5.782 29.855 1.00 45.12 118 PHE A C 1
ATOM 944 O O . PHE A 1 118 ? -15.175 -5.618 30.559 1.00 45.12 118 PHE A O 1
ATOM 951 N N . ARG A 1 119 ? -17.325 -5.132 30.026 1.00 40.19 119 ARG A N 1
ATOM 952 C CA . ARG A 1 119 ? -17.726 -4.462 31.264 1.00 40.19 119 ARG A CA 1
ATOM 953 C C . ARG A 1 119 ? -17.900 -5.471 32.388 1.00 40.19 119 ARG A C 1
ATOM 955 O O . ARG A 1 119 ? -18.379 -6.585 32.080 1.00 40.19 119 ARG A O 1
#